Protein AF-A0A4W5LFW2-F1 (afdb_monomer)

Solvent-accessible surface area (backbone atoms only — not comparable to full-atom values): 5344 Å² total; per-residue (Å²): 115,66,73,85,71,52,82,75,82,74,98,64,96,71,71,59,58,64,44,46,58,54,21,81,32,63,101,89,36,80,47,31,37,49,60,60,51,50,54,51,50,39,58,77,70,63,60,74,52,75,46,58,51,28,48,75,70,76,38,81,65,77,91,49,68,55,71,78,43,57,67,50,39,70,76,48,44,61,68,52,52,66,75,73,109

InterPro domains:
  IPR010255 Haem peroxidase superfamily [SSF48113] (1-80)
  IPR019791 Haem peroxidase, animal-type [PF03098] (1-82)
  IPR019791 Haem peroxidase, animal-type [PS50292] (1-85)
  IPR037120 Haem peroxidase domain superfamily, animal type [G3DSA:1.10.640.10] (1-85)

Foldseek 3Di:
DVVVPDDDDDPDPDDDCCQAWAPQDPPPDRGDHNVVVVVVVCVVVVPDDPQVVCVVVVHHGDDALCVVDVVCCVVPVPVSVVVVD

Structure (mmCIF, N/CA/C/O backbone):
data_AF-A0A4W5LFW2-F1
#
_entry.id   AF-A0A4W5LFW2-F1
#
loop_
_atom_site.group_PDB
_atom_site.id
_atom_site.type_symbol
_atom_site.label_atom_id
_atom_site.label_alt_id
_atom_site.label_comp_id
_atom_site.label_asym_id
_atom_site.label_entity_id
_atom_site.label_seq_id
_atom_site.pdbx_PDB_ins_code
_atom_site.Cartn_x
_atom_site.Cartn_y
_atom_site.Cartn_z
_atom_site.occupancy
_atom_site.B_iso_or_equiv
_atom_site.auth_seq_id
_atom_site.auth_comp_id
_atom_site.auth_asym_id
_atom_site.auth_atom_id
_atom_site.pdbx_PDB_model_num
ATOM 1 N N . MET A 1 1 ? 28.458 4.222 -3.624 1.00 82.31 1 MET A N 1
ATOM 2 C CA . MET A 1 1 ? 27.699 5.492 -3.609 1.00 82.31 1 MET A CA 1
ATOM 3 C C . MET A 1 1 ? 26.439 5.481 -4.487 1.00 82.31 1 MET A C 1
ATOM 5 O O . MET A 1 1 ? 25.830 6.523 -4.601 1.00 82.31 1 MET A O 1
ATOM 9 N N . GLY A 1 2 ? 25.994 4.358 -5.081 1.00 96.19 2 GLY A N 1
ATOM 10 C CA . GLY A 1 2 ? 24.777 4.361 -5.919 1.00 96.19 2 GLY A CA 1
ATOM 11 C C . GLY A 1 2 ? 23.503 4.654 -5.120 1.00 96.19 2 GLY A C 1
ATOM 12 O O . GLY A 1 2 ? 22.955 5.744 -5.204 1.00 96.19 2 GLY A O 1
ATOM 13 N N . MET A 1 3 ? 23.095 3.716 -4.262 1.00 96.25 3 MET A N 1
ATOM 14 C CA . MET A 1 3 ? 21.857 3.845 -3.475 1.00 96.25 3 MET A CA 1
ATOM 15 C C . MET A 1 3 ? 21.863 5.036 -2.506 1.00 96.25 3 MET A C 1
ATOM 17 O O . MET A 1 3 ? 20.834 5.651 -2.288 1.00 96.25 3 MET A O 1
ATOM 21 N N . ALA A 1 4 ? 23.026 5.406 -1.958 1.00 96.69 4 ALA A N 1
ATOM 22 C CA . ALA A 1 4 ? 23.139 6.560 -1.060 1.00 96.69 4 ALA A CA 1
ATOM 23 C C 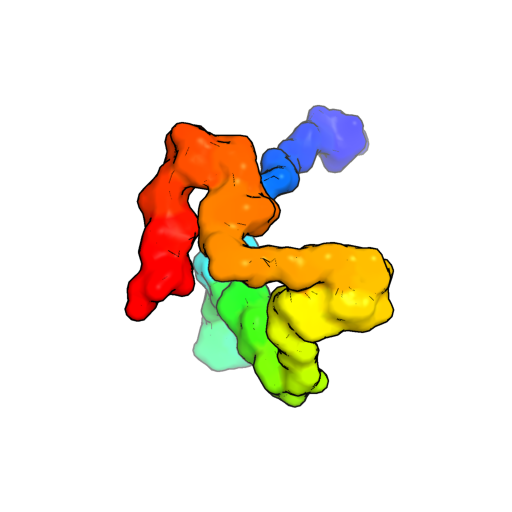. ALA A 1 4 ? 22.912 7.914 -1.763 1.00 96.69 4 ALA A C 1
ATOM 25 O O . ALA A 1 4 ? 22.722 8.922 -1.089 1.00 96.69 4 ALA A O 1
ATOM 26 N N . SER A 1 5 ? 22.977 7.953 -3.097 1.00 97.19 5 SER A N 1
ATOM 27 C CA . SER A 1 5 ? 22.796 9.168 -3.902 1.00 97.19 5 SER A CA 1
ATOM 28 C C . SER A 1 5 ? 21.513 9.152 -4.734 1.00 97.19 5 SER A C 1
ATOM 30 O O . SER A 1 5 ? 21.223 10.137 -5.407 1.00 97.19 5 SER A O 1
ATOM 32 N N . GLN A 1 6 ? 20.758 8.053 -4.708 1.00 96.50 6 GLN A N 1
ATOM 33 C CA . GLN A 1 6 ? 19.503 7.906 -5.436 1.00 96.50 6 GLN A CA 1
ATOM 34 C C . GLN A 1 6 ? 18.336 8.113 -4.475 1.00 96.50 6 GLN A C 1
ATOM 36 O O . GLN A 1 6 ? 18.290 7.512 -3.404 1.00 96.50 6 GLN A O 1
ATOM 41 N N . ILE A 1 7 ? 17.404 8.982 -4.862 1.00 96.75 7 ILE A N 1
ATOM 42 C CA . ILE A 1 7 ? 16.145 9.164 -4.141 1.00 96.75 7 ILE A CA 1
ATOM 43 C C . ILE A 1 7 ? 15.242 7.978 -4.490 1.00 96.75 7 ILE A C 1
ATOM 45 O O . ILE A 1 7 ? 15.215 7.547 -5.642 1.00 96.75 7 ILE A O 1
ATOM 49 N N . ALA A 1 8 ? 14.552 7.436 -3.489 1.00 97.12 8 ALA A N 1
ATOM 50 C CA . ALA A 1 8 ? 13.595 6.359 -3.689 1.00 97.12 8 ALA A CA 1
ATOM 51 C C . ALA A 1 8 ? 12.335 6.849 -4.421 1.00 97.12 8 ALA A C 1
ATOM 53 O O . ALA A 1 8 ? 12.075 8.049 -4.524 1.00 97.12 8 ALA A O 1
ATOM 54 N N . GLU A 1 9 ? 11.539 5.897 -4.900 1.00 97.56 9 GLU A N 1
ATOM 55 C CA . GLU A 1 9 ? 10.186 6.180 -5.373 1.00 97.56 9 GLU A CA 1
ATOM 56 C C . GLU A 1 9 ? 9.322 6.771 -4.253 1.00 97.56 9 GLU A C 1
ATOM 58 O O . GLU A 1 9 ? 9.584 6.581 -3.064 1.00 97.56 9 GLU A O 1
ATOM 63 N N . LYS A 1 10 ? 8.276 7.493 -4.647 1.00 97.44 10 LYS A N 1
ATOM 64 C CA . LYS A 1 10 ? 7.363 8.169 -3.725 1.00 97.44 10 LYS A CA 1
ATOM 65 C C . LYS A 1 10 ? 6.526 7.170 -2.918 1.00 97.44 10 LYS A C 1
ATOM 67 O O . LYS A 1 10 ? 6.059 6.167 -3.447 1.00 97.44 10 LYS A O 1
ATOM 72 N N . GLU A 1 11 ? 6.254 7.488 -1.654 1.00 97.00 11 GLU A N 1
ATOM 73 C CA . GLU A 1 11 ? 5.400 6.690 -0.769 1.00 97.00 11 GLU A CA 1
ATOM 74 C C . GLU A 1 11 ? 3.906 6.906 -1.066 1.00 97.00 11 GLU A C 1
ATOM 76 O O . GLU A 1 11 ? 3.176 7.550 -0.307 1.00 97.00 11 GLU A O 1
ATOM 81 N N . ASP A 1 12 ? 3.434 6.381 -2.195 1.00 96.00 12 ASP A N 1
ATOM 82 C CA . ASP A 1 12 ? 2.019 6.382 -2.562 1.00 96.00 12 ASP A CA 1
ATOM 83 C C . ASP A 1 12 ? 1.522 5.001 -3.035 1.00 96.00 12 ASP A C 1
ATOM 85 O O . ASP A 1 12 ? 2.150 3.969 -2.804 1.00 96.00 12 ASP A O 1
ATOM 89 N N . ASN A 1 13 ? 0.313 4.952 -3.600 1.00 93.81 13 ASN A N 1
ATOM 90 C CA . ASN A 1 13 ? -0.327 3.717 -4.056 1.00 93.81 13 ASN A CA 1
ATOM 91 C C . ASN A 1 13 ? 0.160 3.245 -5.441 1.00 93.81 13 ASN A C 1
ATOM 93 O O . ASN A 1 13 ? -0.382 2.276 -5.989 1.00 93.81 13 ASN A O 1
ATOM 97 N N . ILE A 1 14 ? 1.140 3.927 -6.037 1.00 95.81 14 ILE A N 1
ATOM 98 C CA . ILE A 1 14 ? 1.730 3.553 -7.317 1.00 95.81 14 ILE A CA 1
ATOM 99 C C . ILE A 1 14 ? 2.914 2.624 -7.060 1.00 95.81 14 ILE A C 1
ATOM 101 O O . ILE A 1 14 ? 3.783 2.887 -6.240 1.00 95.81 14 ILE A O 1
ATOM 105 N N . ILE A 1 15 ? 2.931 1.499 -7.770 1.00 97.19 15 ILE A N 1
ATOM 106 C CA . ILE A 1 15 ? 3.981 0.489 -7.667 1.00 97.19 15 ILE A CA 1
ATOM 107 C C . ILE A 1 15 ? 4.645 0.387 -9.032 1.00 97.19 15 ILE A C 1
ATOM 109 O O . ILE A 1 15 ? 3.946 0.295 -10.043 1.00 97.19 15 ILE A O 1
ATOM 113 N N . VAL A 1 16 ? 5.977 0.402 -9.044 1.00 97.75 16 VAL A N 1
ATOM 114 C CA . VAL A 1 16 ? 6.784 0.270 -10.263 1.00 97.75 16 VAL A CA 1
ATOM 115 C C . VAL A 1 16 ? 6.522 -1.059 -10.974 1.00 97.75 16 VAL A C 1
ATOM 117 O O . VAL A 1 16 ? 6.254 -2.080 -10.333 1.00 97.75 16 VAL A O 1
ATOM 120 N N . GLU A 1 17 ? 6.635 -1.059 -12.302 1.00 97.38 17 GLU A N 1
ATOM 121 C CA . GLU A 1 17 ? 6.388 -2.237 -13.149 1.00 97.38 17 GLU A CA 1
ATOM 122 C C . GLU A 1 17 ? 7.292 -3.428 -12.794 1.00 97.38 17 GLU A C 1
ATOM 124 O O . GLU A 1 17 ? 6.852 -4.577 -12.830 1.00 97.38 17 GLU A O 1
ATOM 129 N N . ASP A 1 18 ? 8.522 -3.163 -12.340 1.00 97.12 18 ASP A N 1
ATOM 130 C CA . ASP A 1 18 ? 9.461 -4.187 -11.872 1.00 97.12 18 ASP A CA 1
ATOM 131 C C . ASP A 1 18 ? 8.880 -5.035 -10.728 1.00 97.12 18 ASP A C 1
ATOM 133 O O . ASP A 1 18 ? 9.182 -6.225 -10.604 1.00 97.12 18 ASP A O 1
ATOM 137 N N . LEU A 1 19 ? 8.011 -4.439 -9.905 1.00 96.44 19 LEU A N 1
ATOM 138 C CA . LEU A 1 19 ? 7.333 -5.117 -8.804 1.00 96.44 19 LEU A CA 1
ATOM 139 C C . LEU A 1 19 ? 5.930 -5.603 -9.187 1.00 96.44 19 LEU A C 1
ATOM 141 O O . LEU A 1 19 ? 5.540 -6.710 -8.815 1.00 96.44 19 LEU A O 1
ATOM 145 N N . ARG A 1 20 ? 5.169 -4.791 -9.923 1.00 96.38 20 ARG A N 1
ATOM 146 C CA . ARG A 1 20 ? 3.772 -5.093 -10.259 1.00 96.38 20 ARG A CA 1
ATOM 147 C C . ARG A 1 20 ? 3.622 -6.110 -11.389 1.00 96.38 20 ARG A C 1
ATOM 149 O O . ARG A 1 20 ? 2.739 -6.945 -11.309 1.00 96.38 20 ARG A O 1
ATOM 156 N N . ASP A 1 21 ? 4.480 -6.082 -12.400 1.00 95.81 21 ASP A N 1
ATOM 157 C CA . ASP A 1 21 ? 4.304 -6.902 -13.607 1.00 95.81 21 ASP A CA 1
ATOM 158 C C . ASP A 1 21 ? 5.474 -7.867 -13.826 1.00 95.81 21 ASP A C 1
ATOM 160 O O . ASP A 1 21 ? 5.293 -8.999 -14.286 1.00 95.81 21 ASP A O 1
ATOM 164 N N . TYR A 1 22 ? 6.690 -7.441 -13.469 1.00 96.00 22 TYR A N 1
ATOM 165 C CA . TYR A 1 22 ? 7.923 -8.135 -13.837 1.00 96.00 22 TYR A CA 1
ATOM 166 C C . TYR A 1 22 ? 8.701 -8.741 -12.662 1.00 96.00 22 TYR A C 1
ATOM 168 O O . TYR A 1 22 ? 9.865 -9.129 -12.833 1.00 96.00 22 TYR A O 1
ATOM 176 N N . THR A 1 23 ? 8.073 -8.936 -11.499 1.00 95.69 23 THR A N 1
ATOM 177 C CA . THR A 1 23 ? 8.737 -9.645 -10.396 1.00 95.69 23 THR A CA 1
ATOM 178 C C . THR A 1 23 ? 9.019 -11.084 -10.793 1.00 95.69 23 THR A C 1
ATOM 180 O O . THR A 1 23 ? 8.177 -11.752 -11.390 1.00 95.69 23 THR A O 1
ATOM 183 N N . TYR A 1 24 ? 10.209 -11.582 -10.459 1.00 93.25 24 TYR A N 1
ATOM 184 C CA . TYR A 1 24 ? 10.612 -12.952 -10.768 1.00 93.25 24 TYR A CA 1
ATOM 185 C C . TYR A 1 24 ? 9.612 -13.966 -10.206 1.00 93.25 24 TYR A C 1
ATOM 187 O O . TYR A 1 24 ? 9.413 -14.059 -8.994 1.00 93.25 24 TYR A O 1
ATOM 195 N N . GLY A 1 25 ? 8.969 -14.698 -11.116 1.00 88.75 25 GLY A N 1
ATOM 196 C CA . GLY A 1 25 ? 7.920 -15.649 -10.782 1.00 88.75 25 GLY A CA 1
ATOM 197 C C . GLY A 1 25 ? 8.457 -16.991 -10.273 1.00 88.75 25 GLY A C 1
ATOM 198 O O . GLY A 1 25 ? 9.630 -17.324 -10.466 1.00 88.75 25 GLY A O 1
ATOM 199 N N . PRO A 1 26 ? 7.603 -17.792 -9.611 1.00 84.44 26 PRO A N 1
ATOM 200 C CA . PRO A 1 26 ? 7.937 -19.161 -9.236 1.00 84.44 26 PRO A CA 1
ATOM 201 C C . PRO A 1 26 ? 8.052 -20.047 -10.484 1.00 84.44 26 PRO A C 1
ATOM 203 O O . PRO A 1 26 ? 7.582 -19.679 -11.552 1.00 84.44 26 PRO A O 1
ATOM 206 N N . LEU A 1 27 ? 8.587 -21.264 -10.329 1.00 80.88 27 LEU A N 1
ATOM 207 C CA . LEU A 1 27 ? 9.001 -22.215 -11.384 1.00 80.88 27 LEU A CA 1
ATOM 208 C C . LEU A 1 27 ? 8.183 -22.273 -12.699 1.00 80.88 27 LEU A C 1
ATOM 210 O O . LEU A 1 27 ? 8.732 -22.641 -13.732 1.00 80.88 27 LEU A O 1
ATOM 214 N N . ARG A 1 28 ? 6.874 -21.996 -12.664 1.00 88.81 28 ARG A N 1
ATOM 215 C CA . ARG A 1 28 ? 5.960 -22.076 -13.817 1.00 88.81 28 ARG A CA 1
ATOM 216 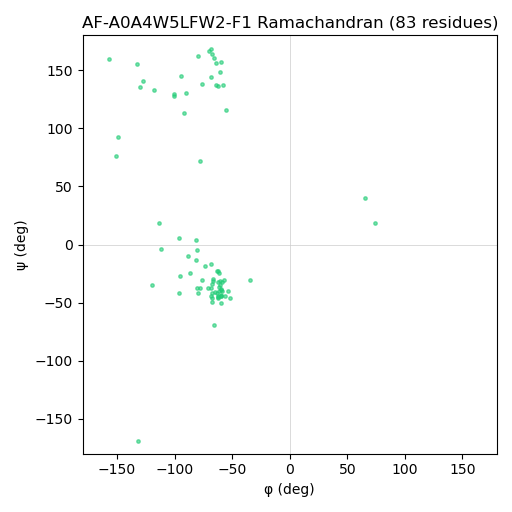C C . ARG A 1 28 ? 5.905 -20.804 -14.669 1.00 88.81 28 ARG A C 1
ATOM 218 O O . ARG A 1 28 ? 5.560 -20.907 -15.841 1.00 88.81 28 ARG A O 1
ATOM 225 N N . PHE A 1 29 ? 6.220 -19.639 -14.107 1.00 92.19 29 PHE A N 1
ATOM 226 C CA . PHE A 1 29 ? 6.151 -18.351 -14.797 1.00 92.19 29 PHE A CA 1
ATOM 227 C C . PHE A 1 29 ? 7.457 -17.589 -14.604 1.00 92.19 29 PHE A C 1
ATOM 229 O O . PHE A 1 29 ? 7.976 -17.503 -13.497 1.00 92.19 29 PHE A O 1
ATOM 236 N N . SER A 1 30 ? 7.980 -16.991 -15.674 1.00 93.88 30 SER A N 1
ATOM 237 C CA . SER A 1 30 ? 9.172 -16.142 -15.571 1.00 93.88 30 SER A CA 1
ATOM 238 C C . SER A 1 30 ? 8.902 -14.864 -14.771 1.00 93.88 30 SER A C 1
ATOM 240 O O . SER A 1 30 ? 9.810 -14.349 -14.119 1.00 93.88 30 SER A O 1
ATOM 242 N N . ARG A 1 31 ? 7.659 -14.366 -14.807 1.00 96.00 31 ARG A N 1
ATOM 243 C CA . ARG A 1 31 ? 7.214 -13.111 -14.193 1.00 96.00 31 ARG A CA 1
ATOM 244 C C . ARG A 1 31 ? 5.923 -13.302 -13.396 1.00 96.00 31 ARG A C 1
ATOM 246 O O . ARG A 1 31 ? 5.169 -14.241 -13.646 1.00 96.00 31 ARG A O 1
ATOM 253 N N . SER A 1 32 ? 5.701 -12.431 -12.423 1.00 95.38 32 SER A N 1
ATOM 254 C CA . SER A 1 32 ? 4.570 -12.447 -11.498 1.00 95.38 32 SER A CA 1
ATOM 255 C C . SER A 1 32 ? 4.333 -11.055 -10.916 1.00 95.38 32 SER A C 1
ATOM 257 O O . SER A 1 32 ? 5.250 -10.237 -10.888 1.00 95.38 32 SER A O 1
ATOM 259 N N . ASP A 1 33 ? 3.123 -10.826 -10.409 1.00 96.81 33 ASP A N 1
ATOM 260 C CA . ASP A 1 33 ? 2.748 -9.596 -9.712 1.00 96.81 33 ASP A CA 1
ATOM 261 C C . ASP A 1 33 ? 2.986 -9.737 -8.204 1.00 96.81 33 ASP A C 1
ATOM 263 O O . ASP A 1 33 ? 2.319 -10.524 -7.519 1.00 96.81 33 ASP A O 1
ATOM 267 N N . LEU A 1 34 ? 3.944 -8.974 -7.669 1.00 96.25 34 LEU A N 1
ATOM 268 C CA . LEU A 1 34 ? 4.278 -9.007 -6.246 1.00 96.25 34 LEU A CA 1
ATOM 269 C C . LEU A 1 34 ? 3.157 -8.458 -5.358 1.00 96.25 34 LEU A C 1
ATOM 271 O O . LEU A 1 34 ? 2.961 -8.951 -4.241 1.00 96.25 34 LEU A O 1
ATOM 275 N N . VAL A 1 35 ? 2.413 -7.462 -5.836 1.00 97.06 35 VAL A N 1
ATOM 276 C CA . VAL A 1 35 ? 1.289 -6.862 -5.111 1.00 97.06 35 VAL A CA 1
ATOM 277 C C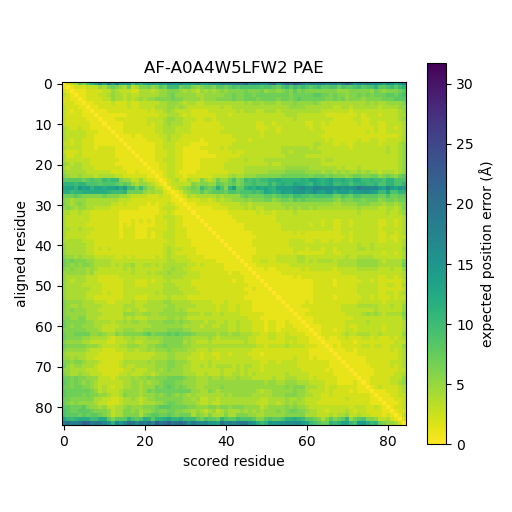 . VAL A 1 35 ? 0.168 -7.888 -4.997 1.00 97.06 35 VAL A C 1
ATOM 279 O O . VAL A 1 35 ? -0.294 -8.170 -3.888 1.00 97.06 35 VAL A O 1
ATOM 282 N N . ALA A 1 36 ? -0.203 -8.526 -6.109 1.00 96.75 36 ALA A N 1
ATOM 283 C CA . ALA A 1 36 ? -1.208 -9.582 -6.114 1.00 96.75 36 ALA A CA 1
ATOM 284 C C . ALA A 1 36 ? -0.794 -10.765 -5.225 1.00 96.75 36 ALA A C 1
ATOM 286 O O . ALA A 1 36 ? -1.595 -11.231 -4.412 1.00 96.75 36 ALA A O 1
ATOM 287 N N . MET A 1 37 ? 0.464 -11.218 -5.304 1.00 95.62 37 MET A N 1
ATOM 288 C CA . MET A 1 37 ? 0.982 -12.280 -4.430 1.00 95.62 37 MET A CA 1
ATOM 289 C C . MET A 1 37 ? 0.912 -11.905 -2.944 1.00 95.62 37 MET A C 1
ATOM 291 O O . MET A 1 37 ? 0.603 -12.755 -2.108 1.00 95.62 37 MET A O 1
ATOM 295 N N . THR A 1 38 ? 1.174 -10.643 -2.602 1.00 96.62 38 THR A N 1
ATOM 296 C CA . THR A 1 38 ? 1.100 -10.155 -1.218 1.00 96.62 38 THR A CA 1
ATOM 297 C C . THR A 1 38 ? -0.340 -10.148 -0.708 1.00 96.62 38 THR A C 1
ATOM 299 O O . THR A 1 38 ? -0.592 -10.601 0.409 1.00 96.62 38 THR A O 1
ATOM 302 N N . VAL A 1 39 ? -1.299 -9.718 -1.536 1.00 97.25 39 VAL A N 1
ATOM 303 C CA . VAL A 1 39 ? -2.731 -9.770 -1.200 1.00 97.25 39 VAL A CA 1
ATOM 304 C C . VAL A 1 39 ? -3.197 -11.213 -0.998 1.00 97.25 39 VAL A C 1
ATOM 306 O O . VAL A 1 39 ? -3.870 -11.495 -0.008 1.00 97.25 39 VAL A O 1
ATOM 309 N N . GLN A 1 40 ? -2.818 -12.138 -1.887 1.00 96.62 40 GLN A N 1
ATOM 310 C CA . GLN A 1 40 ? -3.178 -13.555 -1.741 1.00 96.62 40 GLN A CA 1
ATOM 311 C C . GLN A 1 40 ? -2.579 -14.159 -0.471 1.00 96.62 40 GLN A C 1
ATOM 313 O O . GLN A 1 40 ? -3.299 -14.774 0.306 1.00 96.62 40 GLN A O 1
ATOM 318 N N . ARG A 1 41 ? -1.305 -13.878 -0.174 1.00 96.88 41 ARG A N 1
ATOM 319 C CA . ARG A 1 41 ? -0.674 -14.313 1.080 1.00 96.88 41 ARG A CA 1
ATOM 320 C C . ARG A 1 41 ? -1.401 -13.771 2.311 1.00 96.88 41 ARG A C 1
ATOM 322 O O . ARG A 1 41 ? -1.566 -14.490 3.291 1.00 96.88 41 ARG A O 1
ATOM 329 N N . GLY A 1 42 ? -1.844 -12.515 2.267 1.00 97.81 42 GLY A N 1
ATOM 330 C CA . GLY A 1 42 ? -2.650 -11.927 3.333 1.00 97.81 42 GLY A CA 1
ATOM 331 C C . GLY A 1 42 ? -3.964 -12.679 3.564 1.00 97.81 42 GLY A C 1
ATOM 332 O O . GLY A 1 42 ? -4.350 -12.899 4.710 1.00 97.81 42 GLY A O 1
ATOM 333 N N . ARG A 1 43 ? -4.618 -13.132 2.487 1.00 97.75 43 ARG A N 1
ATOM 334 C CA . ARG A 1 43 ? -5.826 -13.970 2.561 1.00 97.75 43 ARG A CA 1
ATOM 335 C C . ARG A 1 43 ? -5.519 -15.359 3.115 1.00 97.75 43 ARG A C 1
ATOM 337 O O . ARG A 1 43 ? -6.231 -15.808 4.006 1.00 97.75 43 ARG A O 1
ATOM 344 N N . ASP A 1 44 ? -4.442 -15.991 2.653 1.00 98.25 44 ASP A N 1
ATOM 345 C CA . ASP A 1 44 ? -4.013 -17.319 3.112 1.00 98.25 44 ASP A CA 1
ATOM 346 C C . ASP A 1 44 ? -3.679 -17.334 4.611 1.00 98.25 44 ASP A C 1
ATOM 348 O O . ASP A 1 44 ? -3.971 -18.302 5.311 1.00 98.25 44 ASP A O 1
ATOM 352 N N . PHE A 1 45 ? -3.095 -16.249 5.127 1.00 97.94 45 PHE A N 1
ATOM 353 C CA . PHE A 1 45 ? -2.808 -16.083 6.555 1.00 97.94 45 PHE A CA 1
ATOM 354 C C . PHE A 1 45 ? -4.017 -15.641 7.385 1.00 97.94 45 PHE A C 1
ATOM 356 O O . PHE A 1 45 ? -3.905 -15.549 8.607 1.00 97.94 45 PHE A O 1
ATOM 363 N N . GLY A 1 46 ? -5.160 -15.368 6.753 1.00 97.19 46 GLY A N 1
ATOM 364 C CA . GLY A 1 46 ? -6.361 -14.911 7.445 1.00 97.19 46 GLY A CA 1
ATOM 365 C C . GLY A 1 46 ? -6.192 -13.531 8.078 1.00 97.19 46 GLY A C 1
ATOM 366 O O . GLY A 1 46 ? -6.652 -13.318 9.200 1.00 97.19 46 GLY A O 1
ATOM 367 N N . LEU A 1 47 ? -5.513 -12.601 7.393 1.00 97.56 47 LEU A N 1
ATOM 368 C CA . LEU A 1 47 ? -5.375 -11.234 7.894 1.00 97.56 47 LEU A CA 1
ATOM 369 C C . LEU A 1 47 ? -6.759 -10.590 8.114 1.00 97.56 47 LEU A C 1
ATOM 371 O O . LEU A 1 47 ? -7.646 -10.732 7.267 1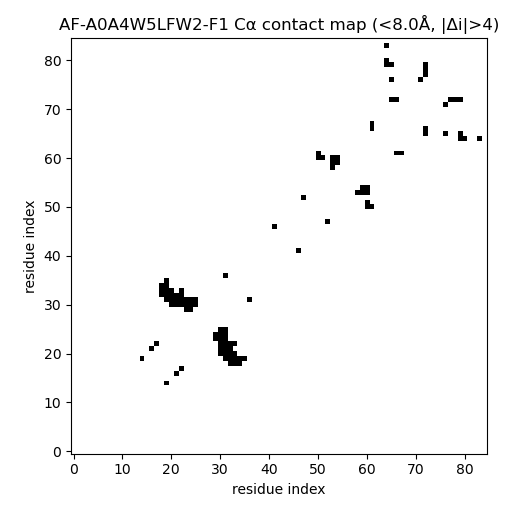.00 97.56 47 LEU A O 1
ATOM 375 N N . PRO A 1 48 ? -6.945 -9.864 9.231 1.00 97.69 48 PRO A N 1
ATOM 376 C CA . PRO A 1 48 ? -8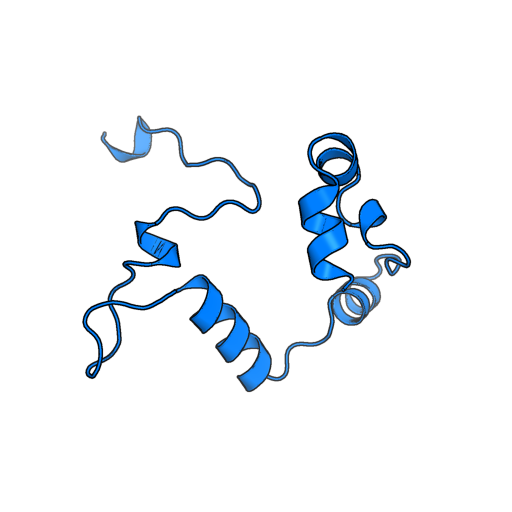.194 -9.169 9.514 1.00 97.69 48 PRO A CA 1
ATOM 377 C C . PRO A 1 48 ? -8.433 -8.005 8.544 1.00 97.69 48 PRO A C 1
ATOM 379 O O . PRO A 1 48 ? -7.525 -7.532 7.855 1.00 97.69 48 PRO A O 1
ATOM 382 N N . SER A 1 49 ? -9.675 -7.522 8.500 1.00 96.81 49 SER A N 1
ATOM 383 C CA . SER A 1 49 ? -10.042 -6.377 7.665 1.00 96.81 49 SER A CA 1
ATOM 384 C C . SER A 1 49 ? -9.355 -5.089 8.126 1.00 96.81 49 SER A C 1
ATOM 386 O O . SER A 1 49 ? -8.935 -4.958 9.277 1.00 96.81 49 SER A O 1
ATOM 388 N N . TYR A 1 50 ? -9.290 -4.094 7.238 1.00 96.38 50 TYR A N 1
ATOM 389 C CA . TYR A 1 5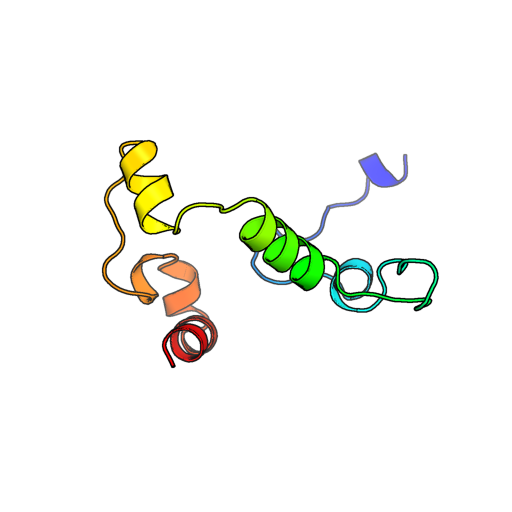0 ? -8.690 -2.792 7.539 1.00 96.38 50 TYR A CA 1
ATOM 390 C C . TYR A 1 50 ? -9.249 -2.160 8.828 1.00 96.38 50 TYR A C 1
ATOM 392 O O . TYR A 1 50 ? -8.480 -1.723 9.683 1.00 96.38 50 TYR A O 1
ATOM 400 N N . ASN A 1 51 ? -10.574 -2.170 9.016 1.00 97.75 51 ASN A N 1
ATOM 401 C CA . ASN A 1 51 ? -11.195 -1.614 10.221 1.00 97.75 51 ASN A CA 1
ATOM 402 C C . ASN A 1 51 ? -10.937 -2.468 11.467 1.00 97.75 51 ASN A C 1
ATOM 404 O O . ASN A 1 51 ? -10.651 -1.902 12.515 1.00 97.75 51 ASN A O 1
ATOM 408 N N . GLN A 1 52 ? -10.931 -3.800 11.354 1.00 98.19 52 GLN A N 1
ATOM 409 C CA . GLN A 1 52 ? -10.578 -4.671 12.482 1.00 98.19 52 GLN A CA 1
ATOM 410 C C . GLN A 1 52 ? -9.138 -4.431 12.960 1.00 98.19 52 GLN A C 1
ATOM 412 O O . GLN A 1 52 ? -8.884 -4.399 14.162 1.00 98.19 52 GLN A O 1
ATOM 417 N N . VAL A 1 53 ? -8.191 -4.218 12.034 1.00 98.06 53 VAL A N 1
ATOM 418 C CA . VAL A 1 53 ? -6.810 -3.839 12.382 1.00 98.06 53 VAL A CA 1
ATOM 419 C C . VAL A 1 53 ? -6.787 -2.497 13.107 1.00 98.06 53 VAL A C 1
ATOM 421 O O . VAL A 1 53 ? -6.118 -2.367 14.128 1.00 98.06 53 VAL A O 1
ATOM 424 N N . ARG A 1 54 ? -7.518 -1.497 12.601 1.00 98.12 54 ARG A N 1
ATOM 425 C CA . ARG A 1 54 ? -7.588 -0.167 13.223 1.00 98.12 54 ARG A CA 1
ATOM 426 C C . ARG A 1 54 ? -8.129 -0.234 14.643 1.00 98.12 54 ARG A C 1
ATOM 428 O O . ARG A 1 54 ? -7.473 0.271 15.547 1.00 98.12 54 ARG A O 1
ATOM 435 N N . GLU A 1 55 ? -9.254 -0.908 14.842 1.00 98.12 55 GLU A N 1
ATOM 436 C CA . GLU A 1 55 ? -9.855 -1.104 16.162 1.00 98.12 55 GLU A CA 1
ATOM 437 C C . GLU A 1 55 ? -8.902 -1.846 17.106 1.00 98.12 55 GLU A C 1
ATOM 439 O O . GLU A 1 55 ? -8.695 -1.411 18.238 1.00 98.12 55 GLU A O 1
ATOM 444 N N . GLY A 1 56 ? -8.243 -2.907 16.623 1.00 97.94 56 GLY A N 1
ATOM 445 C CA . GLY A 1 56 ? -7.235 -3.649 17.386 1.00 97.94 56 GLY A CA 1
ATOM 446 C C . GLY A 1 56 ? -6.015 -2.810 17.792 1.00 97.94 56 GLY A C 1
ATOM 447 O O . GLY A 1 56 ? -5.367 -3.115 18.791 1.00 97.94 56 GLY A O 1
ATOM 448 N N . LEU A 1 57 ? -5.726 -1.732 17.057 1.00 98.12 57 LEU A N 1
ATOM 449 C CA . LEU A 1 57 ? -4.677 -0.754 17.361 1.00 98.12 57 LEU A CA 1
ATOM 450 C C . LEU A 1 57 ? -5.198 0.487 18.114 1.00 98.12 57 LEU A C 1
ATOM 452 O O . LEU A 1 57 ? -4.437 1.430 18.326 1.00 98.12 57 LEU A O 1
ATOM 456 N N . GLY A 1 58 ? -6.473 0.519 18.516 1.00 98.00 58 GLY A N 1
ATOM 457 C CA . GLY A 1 58 ? -7.082 1.660 19.212 1.00 98.00 58 GLY A CA 1
ATOM 458 C C . GLY A 1 58 ? -7.376 2.871 18.316 1.00 98.00 58 GLY A C 1
ATOM 459 O O . GLY A 1 58 ? -7.548 3.983 18.815 1.00 98.00 58 GLY A O 1
ATOM 460 N N . LEU A 1 59 ? -7.422 2.681 16.998 1.00 98.06 59 LEU A N 1
ATOM 461 C CA . LEU A 1 59 ? -7.771 3.705 16.016 1.00 98.06 59 LEU A CA 1
ATOM 462 C C . LEU A 1 59 ? -9.265 3.637 15.683 1.00 98.06 59 LEU A C 1
ATOM 464 O O . LEU A 1 59 ? -9.841 2.556 15.581 1.00 98.06 59 LEU A O 1
ATOM 468 N N . ALA A 1 60 ? -9.885 4.795 15.438 1.00 97.38 60 ALA A N 1
ATOM 469 C CA . ALA A 1 60 ? -11.280 4.847 15.006 1.00 97.38 60 ALA A CA 1
ATOM 470 C C . ALA A 1 60 ? -11.461 4.145 13.643 1.00 97.38 60 ALA A C 1
ATOM 472 O O . ALA A 1 60 ? -10.628 4.366 12.748 1.00 97.38 60 ALA A O 1
ATOM 473 N N . PRO A 1 61 ? -12.512 3.326 13.459 1.00 97.12 61 PRO A N 1
ATOM 474 C CA . PRO A 1 61 ? -12.821 2.720 12.170 1.00 97.12 61 PRO A CA 1
ATOM 475 C C . PRO A 1 61 ? -13.172 3.796 11.136 1.00 97.12 61 PRO A C 1
ATOM 477 O O . PRO A 1 61 ? -13.569 4.909 11.476 1.00 97.12 61 PRO A O 1
ATOM 480 N N . VAL A 1 62 ? -13.001 3.464 9.859 1.00 96.69 62 VAL A N 1
ATOM 481 C CA . VAL A 1 62 ? -13.340 4.352 8.744 1.00 96.69 62 VAL A CA 1
ATOM 482 C C . VAL A 1 62 ? -14.680 3.933 8.147 1.00 96.69 62 VAL A C 1
ATOM 484 O O . VAL A 1 62 ? -14.864 2.764 7.805 1.00 96.69 62 VAL A O 1
ATOM 487 N N . GLU A 1 63 ? -15.607 4.884 8.012 1.00 94.00 63 GLU A N 1
ATOM 488 C CA . GLU A 1 63 ? -16.972 4.630 7.524 1.00 94.00 63 GLU A CA 1
ATOM 489 C C . GLU A 1 63 ? -17.140 4.884 6.020 1.00 94.00 63 GLU A C 1
ATOM 491 O O . GLU A 1 63 ? -17.995 4.275 5.379 1.00 94.00 63 GLU A O 1
ATOM 496 N N . ARG A 1 64 ? -16.332 5.779 5.436 1.00 93.19 64 ARG A N 1
ATOM 497 C CA . ARG A 1 64 ? -16.424 6.163 4.020 1.00 93.19 64 ARG A CA 1
ATOM 498 C C . ARG A 1 64 ? -15.070 6.018 3.341 1.00 93.19 64 ARG A C 1
ATOM 500 O O . ARG A 1 64 ? -14.049 6.415 3.893 1.00 93.19 64 ARG A O 1
ATOM 507 N N . TRP A 1 65 ? -15.064 5.537 2.099 1.00 93.31 65 TRP A N 1
ATOM 508 C CA . TRP A 1 65 ? -13.841 5.355 1.305 1.00 93.31 65 TRP A CA 1
ATOM 509 C C . TRP A 1 65 ? -12.981 6.622 1.202 1.00 93.31 65 TRP A C 1
ATOM 511 O O . TRP A 1 65 ?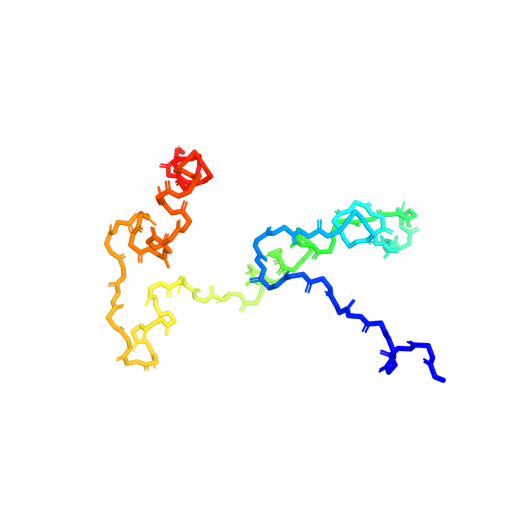 -11.763 6.554 1.345 1.00 93.31 65 TRP A O 1
ATOM 521 N N . GLY A 1 66 ? -13.612 7.789 1.033 1.00 93.25 66 GLY A N 1
ATOM 522 C CA . GLY A 1 66 ? -12.917 9.080 0.951 1.00 93.25 66 GLY A CA 1
ATOM 523 C C . GLY A 1 66 ? -12.161 9.481 2.223 1.00 93.25 66 GLY A C 1
ATOM 524 O O . GLY A 1 66 ? -11.210 10.256 2.144 1.00 93.25 66 GLY A O 1
ATOM 525 N N . ASP A 1 67 ? -12.540 8.932 3.381 1.00 94.56 67 ASP A N 1
ATOM 526 C CA . ASP A 1 67 ? -11.909 9.240 4.668 1.00 94.56 67 ASP A CA 1
ATOM 527 C C . ASP A 1 67 ? -10.607 8.441 4.885 1.00 94.56 67 ASP A C 1
ATOM 529 O O . ASP A 1 67 ? -9.817 8.786 5.762 1.00 94.56 67 ASP A O 1
ATOM 533 N N . ILE A 1 68 ? -10.341 7.401 4.077 1.00 95.31 68 ILE A N 1
ATOM 534 C CA . ILE A 1 68 ? -9.098 6.608 4.146 1.00 95.31 68 ILE A CA 1
ATOM 535 C C . ILE A 1 68 ? -7.884 7.484 3.814 1.00 95.31 68 ILE A C 1
ATOM 537 O O . ILE A 1 68 ? -6.841 7.385 4.460 1.00 95.31 68 ILE A O 1
ATOM 541 N N . ASN A 1 69 ? -8.018 8.339 2.798 1.00 95.69 69 ASN A N 1
ATOM 542 C CA . ASN A 1 69 ? -6.983 9.276 2.379 1.00 95.69 69 ASN A CA 1
ATOM 543 C C . ASN A 1 69 ? -7.635 10.549 1.798 1.00 95.69 69 ASN A C 1
ATOM 545 O O . ASN A 1 69 ? -7.916 10.598 0.596 1.00 95.69 69 ASN A O 1
ATOM 549 N N . PRO A 1 70 ? -7.872 11.586 2.626 1.00 94.81 70 PRO A N 1
ATOM 550 C CA . PRO A 1 70 ? -8.541 12.818 2.199 1.00 94.81 70 PRO A CA 1
ATOM 551 C C . PRO A 1 70 ? -7.803 13.575 1.087 1.00 94.81 70 PRO A C 1
ATOM 553 O O . PRO A 1 70 ? -8.430 14.176 0.210 1.00 94.81 70 PRO A O 1
ATOM 556 N N . GLN A 1 71 ? -6.468 13.541 1.100 1.00 95.19 71 GLN A N 1
ATOM 557 C CA . GLN A 1 71 ? -5.637 14.179 0.082 1.00 95.19 71 GLN A CA 1
ATOM 558 C C . GLN A 1 71 ? -5.802 13.477 -1.268 1.00 95.19 71 GLN A C 1
ATOM 560 O O . GLN A 1 71 ? -6.028 14.142 -2.278 1.00 95.19 71 GLN A O 1
ATOM 565 N N . LEU A 1 72 ? -5.755 12.141 -1.282 1.00 94.56 72 LEU A N 1
ATOM 566 C CA . LEU A 1 72 ? -5.992 11.352 -2.492 1.00 94.56 72 LEU A CA 1
ATOM 567 C C . LEU A 1 72 ? -7.428 11.523 -2.991 1.00 94.56 72 LEU A C 1
ATOM 569 O O . LEU A 1 72 ? -7.625 11.711 -4.184 1.00 94.56 72 LEU A O 1
ATOM 573 N N . ASN A 1 73 ? -8.414 11.549 -2.091 1.00 94.75 73 ASN A N 1
ATOM 574 C CA . ASN A 1 73 ? -9.812 11.786 -2.449 1.00 94.75 73 ASN A CA 1
ATOM 575 C C . ASN A 1 73 ? -10.025 13.154 -3.122 1.00 94.75 73 ASN A C 1
ATOM 577 O O . ASN A 1 73 ? -10.885 13.301 -3.981 1.00 94.75 73 ASN A O 1
ATOM 581 N N . THR A 1 74 ? -9.225 14.156 -2.751 1.00 95.50 74 THR A N 1
ATOM 582 C CA . THR A 1 74 ? -9.275 15.487 -3.373 1.00 95.50 74 THR A CA 1
ATOM 583 C C . THR A 1 74 ? -8.541 15.514 -4.716 1.00 95.50 74 THR A C 1
ATOM 585 O O . TH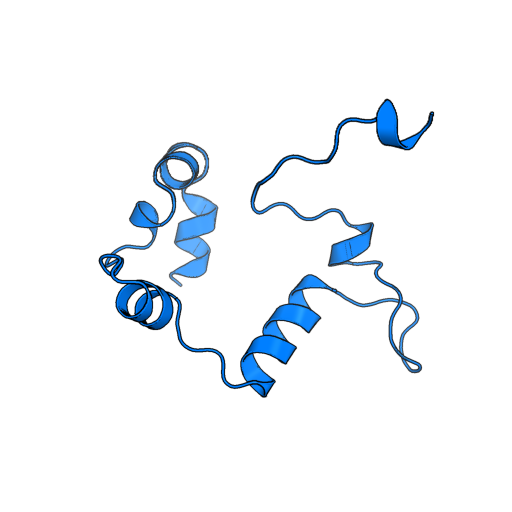R A 1 74 ? -9.023 16.123 -5.667 1.00 95.50 74 THR A O 1
ATOM 588 N N . ALA A 1 75 ? -7.374 14.870 -4.804 1.00 95.19 75 ALA A N 1
ATOM 589 C CA . ALA A 1 75 ? -6.514 14.918 -5.987 1.00 95.19 75 ALA A CA 1
ATOM 590 C C . ALA A 1 75 ? -6.956 13.965 -7.112 1.00 95.19 75 ALA A C 1
ATOM 592 O O . ALA A 1 75 ? -6.830 14.301 -8.287 1.00 95.19 75 ALA A O 1
ATOM 593 N N . ASN A 1 76 ? -7.440 12.774 -6.760 1.00 93.62 76 ASN A N 1
ATOM 594 C CA . ASN A 1 76 ? -7.871 11.728 -7.683 1.00 93.62 76 ASN A CA 1
ATOM 595 C C . ASN A 1 76 ? -8.976 10.866 -7.031 1.00 93.62 76 ASN A C 1
ATOM 597 O O . ASN A 1 76 ? -8.709 9.750 -6.569 1.00 93.62 76 ASN A O 1
ATOM 601 N N . PRO A 1 77 ? -10.221 11.377 -6.956 1.00 92.19 77 PRO A N 1
ATOM 602 C CA . PRO A 1 77 ? -11.339 10.664 -6.335 1.00 92.19 77 PRO A CA 1
ATOM 603 C C . PRO A 1 77 ? -11.697 9.350 -7.043 1.00 92.19 77 PRO A C 1
ATOM 605 O O . PRO A 1 77 ? -12.283 8.462 -6.422 1.00 92.19 77 PRO A O 1
ATOM 608 N N . GLN A 1 78 ? -11.345 9.202 -8.326 1.00 93.06 78 GLN A N 1
ATOM 609 C CA . GLN A 1 78 ? -11.698 8.037 -9.136 1.00 93.06 78 GLN A CA 1
ATOM 610 C C . GLN A 1 78 ? -11.136 6.748 -8.531 1.00 93.06 78 GLN A C 1
ATOM 612 O O . GLN A 1 78 ? -11.877 5.780 -8.380 1.00 93.06 78 GLN A O 1
ATOM 617 N N . VAL A 1 79 ? -9.880 6.776 -8.071 1.00 91.56 79 VAL A N 1
ATOM 618 C CA . VAL A 1 79 ? -9.205 5.612 -7.470 1.00 91.56 79 VAL A CA 1
ATOM 619 C C . VAL A 1 79 ? -9.991 5.047 -6.286 1.00 91.56 79 VAL A C 1
ATOM 621 O O . VAL A 1 79 ? -10.159 3.839 -6.169 1.00 91.56 79 VAL A O 1
ATOM 624 N N . LEU A 1 80 ? -10.499 5.910 -5.403 1.00 91.44 80 LEU A N 1
ATOM 625 C CA . LEU A 1 80 ? -11.281 5.473 -4.243 1.00 91.44 80 LEU A CA 1
ATOM 626 C C . LEU A 1 80 ? -12.706 5.062 -4.629 1.00 91.44 80 LEU A C 1
ATOM 628 O O . LEU A 1 80 ? -13.274 4.175 -3.997 1.00 91.44 80 LEU A O 1
ATOM 632 N N . SER A 1 81 ? -13.276 5.677 -5.668 1.00 89.88 81 SER A N 1
ATOM 633 C CA . SER A 1 81 ? -14.605 5.312 -6.165 1.00 89.88 81 SER A CA 1
ATOM 634 C C . SER A 1 81 ? -14.628 3.927 -6.819 1.00 89.88 81 SER A C 1
ATOM 636 O O . SER A 1 81 ? -15.569 3.168 -6.597 1.00 89.88 81 SER A O 1
ATOM 638 N N . GLU A 1 82 ? -13.571 3.557 -7.543 1.00 92.50 82 GLU A N 1
ATOM 639 C CA . GLU A 1 82 ? -13.439 2.247 -8.192 1.00 92.50 82 GL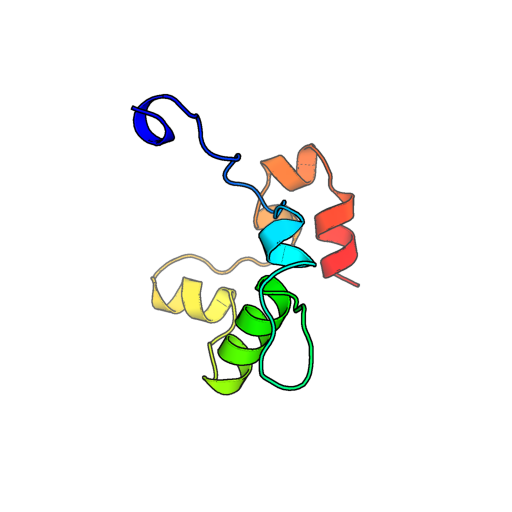U A CA 1
ATOM 640 C C . GLU A 1 82 ? -13.325 1.104 -7.178 1.00 92.50 82 GLU A C 1
ATOM 642 O O . GLU A 1 82 ? -13.814 0.011 -7.430 1.00 92.50 82 GLU A O 1
ATOM 647 N N . LEU A 1 83 ? -12.738 1.362 -6.005 1.00 86.50 83 LEU A N 1
ATOM 648 C CA . LEU A 1 83 ? -12.655 0.386 -4.912 1.00 86.50 83 LEU A CA 1
ATOM 649 C C . LEU A 1 83 ? -13.993 0.165 -4.191 1.00 86.50 83 LEU A C 1
ATOM 651 O O . LEU A 1 83 ? -14.144 -0.821 -3.472 1.00 86.50 83 LEU A O 1
ATOM 655 N N . SER A 1 84 ? -14.936 1.099 -4.341 1.00 79.62 84 SER A N 1
ATOM 656 C CA . SER A 1 84 ? -16.248 1.040 -3.691 1.00 79.62 84 SER A CA 1
ATOM 657 C C . SER A 1 84 ? -17.311 0.282 -4.493 1.00 79.62 84 SER A C 1
ATOM 659 O O . SER A 1 84 ? -18.396 0.040 -3.961 1.00 79.62 84 SER A O 1
ATOM 661 N N . MET A 1 85 ? -17.007 -0.048 -5.754 1.00 57.62 85 MET A N 1
ATOM 662 C CA . MET A 1 85 ? -17.896 -0.714 -6.711 1.00 57.62 85 MET A CA 1
ATOM 663 C C . MET A 1 85 ? -17.717 -2.233 -6.683 1.00 57.62 85 MET A C 1
ATOM 665 O O . MET A 1 85 ? -18.750 -2.927 -6.814 1.00 57.62 85 MET A O 1
#

Secondary structure (DSSP, 8-state):
--GGGSPPPPSSS---HHHHT-EEPPTT-SEE-HHHHHHHHHHHTTPPPHHHHHHHTTPPPP-SGGGT-HHHHHH-HHHHHHTT-

Mean predicted aligned error: 3.83 Å

Radius of gyration: 16.73 Å; Cα contacts (8 Å, |Δi|>4): 54; chains: 1; bounding box: 46×38×35 Å

Organism: NCBI:txid62062

Nearest PDB structures (foldseek):
  7d3f-assembly1_C  TM=9.784E-01  e=1.010E-05  Homo sapiens
  7d3e-assembly1_C  TM=9.781E-01  e=1.010E-05  Homo sapiens
  6wxu-assembly1_C  TM=9.782E-01  e=1.239E-05  Mus musculus
  6wxv-assembly1_A  TM=9.737E-01  e=7.841E-05  Mus musculus

pLDDT: mean 94.57, std 5.51, range [57.62, 98.25]

Sequence (85 aa):
MGMASQIAEKEDNIIVEDLRDYTYGPLRFSRSDLVAMTVQRGRDFGLPSYNQVREGLGLAPVERWGDINPQLNTANPQVLSELSM